Protein AF-A0A4Y2F439-F1 (afdb_monomer_lite)

pLDDT: mean 80.32, std 16.63, range [34.62, 94.44]

Secondary structure (DSSP, 8-state):
---S-----GGGEEEEEEEETTEEEEEEEEGGG-S--EEEEEESS--SSHHHHHHHHHHH---TTPEEEESSHHHHHHHTTBPPSS-S---SSB---TT-TTTTTT---PPB-----TTSTTB-S--SS-GGGEEP-HHHHHHHHHHHHHHHHHHHS-TTS---------PPP-

Structure (mmCIF, N/CA/C/O backbone):
data_AF-A0A4Y2F439-F1
#
_entry.id   AF-A0A4Y2F439-F1
#
loop_
_atom_site.group_PDB
_atom_site.id
_atom_site.type_symbol
_atom_site.label_atom_id
_atom_site.label_alt_id
_atom_site.label_comp_id
_atom_site.label_asym_id
_atom_site.label_entity_id
_atom_site.label_seq_id
_atom_site.pdbx_PDB_ins_code
_atom_site.Cartn_x
_atom_site.Cartn_y
_atom_site.Cartn_z
_atom_site.occupancy
_atom_site.B_iso_or_equiv
_atom_site.auth_seq_id
_atom_site.auth_comp_id
_atom_site.auth_asym_id
_atom_site.auth_atom_id
_atom_site.pdbx_PDB_model_num
ATOM 1 N N . MET A 1 1 ? -13.249 -7.683 21.329 1.00 37.41 1 MET A N 1
ATOM 2 C CA . MET A 1 1 ? -13.865 -6.729 22.277 1.00 37.41 1 MET A CA 1
ATOM 3 C C . MET A 1 1 ? -15.316 -6.546 21.863 1.00 37.41 1 MET A C 1
ATOM 5 O O . MET A 1 1 ? -15.555 -5.888 20.862 1.00 37.41 1 MET A O 1
ATOM 9 N N . ASN A 1 2 ? -16.257 -7.166 22.580 1.00 35.97 2 ASN A N 1
ATOM 10 C CA . ASN A 1 2 ? -17.696 -6.987 22.358 1.00 35.97 2 ASN A CA 1
ATOM 11 C C . ASN A 1 2 ? -18.163 -5.894 23.321 1.00 35.97 2 ASN A C 1
ATOM 13 O O . ASN A 1 2 ? -18.468 -6.179 24.473 1.00 35.97 2 ASN A O 1
ATOM 17 N N . CYS A 1 3 ? -18.079 -4.634 22.891 1.00 47.31 3 CYS A N 1
ATOM 18 C CA . CYS A 1 3 ? -18.552 -3.494 23.689 1.00 47.31 3 CYS A CA 1
ATOM 19 C C . CYS A 1 3 ? -19.963 -3.037 23.279 1.00 47.31 3 CYS A C 1
ATOM 21 O O . CYS A 1 3 ? -20.566 -2.214 23.959 1.00 47.31 3 CYS A O 1
ATOM 23 N N . PHE A 1 4 ? -20.498 -3.583 22.190 1.00 47.50 4 PHE A N 1
ATOM 24 C CA . PHE A 1 4 ? -21.862 -3.362 21.735 1.00 47.50 4 PHE A CA 1
ATOM 25 C C . PHE A 1 4 ? -22.395 -4.728 21.314 1.00 47.50 4 PHE A C 1
ATOM 27 O O . PHE A 1 4 ? -21.735 -5.405 20.528 1.00 47.50 4 PHE A O 1
ATOM 34 N N . ASP A 1 5 ? -23.521 -5.159 21.878 1.00 42.22 5 ASP A N 1
ATOM 35 C CA . ASP A 1 5 ? -24.212 -6.411 21.541 1.00 42.22 5 ASP A CA 1
ATOM 36 C C . ASP A 1 5 ? -24.794 -6.347 20.117 1.00 42.22 5 ASP A C 1
ATOM 38 O O . ASP A 1 5 ? -26.004 -6.332 19.908 1.00 42.22 5 ASP A O 1
ATOM 42 N N . ILE A 1 6 ? -23.919 -6.232 19.121 1.00 52.34 6 ILE A N 1
ATOM 43 C CA . ILE A 1 6 ? -24.259 -6.193 17.706 1.00 52.34 6 ILE A CA 1
ATOM 44 C C . ILE A 1 6 ? -23.431 -7.286 1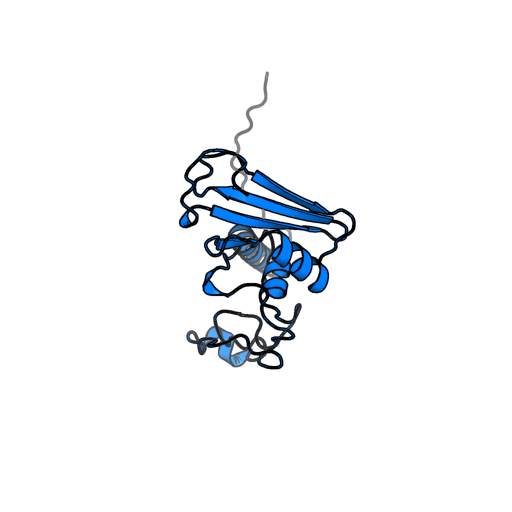7.034 1.00 52.34 6 ILE A C 1
ATOM 46 O O . ILE A 1 6 ? -22.199 -7.229 17.027 1.00 52.34 6 ILE A O 1
ATOM 50 N N . GLU A 1 7 ? -24.108 -8.292 16.480 1.00 46.88 7 GLU A N 1
ATOM 51 C CA . GLU A 1 7 ? -23.497 -9.211 15.520 1.00 46.88 7 GLU A CA 1
ATOM 52 C C . GLU A 1 7 ? -23.065 -8.391 14.302 1.00 46.88 7 GLU A C 1
ATOM 54 O O . GLU A 1 7 ? -23.876 -8.006 13.460 1.00 46.88 7 GLU A O 1
ATOM 59 N N . HIS A 1 8 ? -21.779 -8.061 14.237 1.00 56.25 8 HIS A N 1
ATOM 60 C CA . HIS A 1 8 ? -21.191 -7.452 13.058 1.00 56.25 8 HIS A CA 1
ATOM 61 C C . HIS A 1 8 ? -20.584 -8.541 12.185 1.00 56.25 8 HIS A C 1
ATOM 63 O O . HIS A 1 8 ? -19.663 -9.243 12.606 1.00 56.25 8 HIS A O 1
ATOM 69 N N . ASP A 1 9 ? -21.081 -8.645 10.953 1.00 58.62 9 ASP A N 1
ATOM 70 C CA . ASP A 1 9 ? -20.389 -9.371 9.899 1.00 58.62 9 ASP A CA 1
ATOM 71 C C . ASP A 1 9 ? -19.034 -8.692 9.663 1.00 58.62 9 ASP A C 1
ATOM 73 O O . ASP A 1 9 ? -18.937 -7.555 9.192 1.00 58.62 9 ASP A O 1
ATOM 77 N N . GLN A 1 10 ? -17.966 -9.383 10.053 1.00 56.94 10 GLN A N 1
ATOM 78 C CA . GLN A 1 10 ? -16.611 -8.850 9.993 1.00 56.94 10 GLN A CA 1
ATOM 79 C C . GLN A 1 10 ? -16.121 -8.656 8.549 1.00 56.94 10 GLN A C 1
ATOM 81 O O . GLN A 1 10 ? -15.152 -7.930 8.336 1.00 56.94 10 GLN A O 1
ATOM 86 N N . THR A 1 11 ? -16.803 -9.240 7.554 1.00 64.56 11 THR A N 1
ATOM 87 C CA . THR A 1 11 ? -16.500 -9.019 6.131 1.00 64.56 11 THR A CA 1
ATOM 88 C C . THR A 1 11 ? -16.913 -7.625 5.642 1.00 64.56 11 THR A C 1
ATOM 90 O O . THR A 1 11 ? -16.408 -7.145 4.623 1.00 64.56 11 THR A O 1
ATOM 93 N N . GLU A 1 12 ? -17.767 -6.921 6.395 1.00 71.31 12 GLU A N 1
ATOM 94 C CA . GLU A 1 12 ? -18.237 -5.578 6.050 1.00 71.31 12 GLU A CA 1
ATOM 95 C C . GLU A 1 12 ? -17.420 -4.438 6.678 1.00 71.31 12 GLU A C 1
ATOM 97 O O . GLU A 1 12 ? -17.744 -3.261 6.490 1.00 71.31 12 GLU A O 1
ATOM 102 N N . LEU A 1 13 ? -16.345 -4.761 7.399 1.00 79.81 13 LEU A N 1
ATOM 103 C CA . LEU A 1 13 ? -15.533 -3.795 8.132 1.00 79.81 13 LEU A CA 1
ATOM 104 C C . LEU A 1 13 ? -14.208 -3.490 7.429 1.00 79.81 13 LEU A C 1
ATOM 106 O O . LEU A 1 13 ? -13.506 -4.370 6.921 1.00 79.81 13 LEU A O 1
ATOM 110 N N . ARG A 1 14 ? -13.834 -2.209 7.451 1.00 86.31 14 ARG A N 1
ATOM 111 C CA . ARG A 1 14 ? -12.541 -1.716 6.977 1.00 86.31 14 ARG A CA 1
ATOM 112 C C . ARG A 1 14 ? -11.798 -1.040 8.108 1.00 86.31 14 ARG A C 1
ATOM 114 O O . ARG A 1 14 ? -12.304 -0.098 8.713 1.00 86.31 14 ARG A O 1
ATOM 121 N N . LEU A 1 15 ? -10.573 -1.483 8.352 1.00 87.69 15 LEU A N 1
ATOM 122 C CA . LEU A 1 15 ? -9.647 -0.756 9.203 1.00 87.69 15 LEU A CA 1
ATOM 123 C C . LEU A 1 15 ? -9.023 0.368 8.380 1.00 87.69 15 LEU A C 1
ATOM 125 O O . LEU A 1 15 ? -8.354 0.106 7.384 1.00 87.69 15 LEU A O 1
ATOM 129 N N . PHE A 1 16 ? -9.259 1.605 8.792 1.00 88.56 16 PHE A N 1
ATOM 130 C CA . PHE A 1 16 ? -8.678 2.795 8.196 1.00 88.56 16 PHE A CA 1
ATOM 131 C C . PHE A 1 16 ? -7.594 3.358 9.108 1.00 88.56 16 PHE A C 1
ATOM 133 O O . PHE A 1 16 ? -7.844 3.624 10.286 1.00 88.56 16 PHE A O 1
ATOM 140 N N . ILE A 1 17 ? -6.395 3.538 8.557 1.00 88.00 17 ILE A N 1
ATOM 141 C CA . ILE A 1 17 ? -5.271 4.151 9.265 1.00 88.00 17 ILE A CA 1
ATOM 142 C C . ILE A 1 17 ? -4.943 5.479 8.592 1.00 88.00 17 ILE A C 1
ATOM 144 O O . ILE A 1 17 ? -4.543 5.510 7.426 1.00 88.00 17 ILE A O 1
ATOM 148 N N . ASP A 1 18 ? -5.108 6.550 9.362 1.00 88.44 18 ASP A N 1
ATOM 149 C CA . ASP A 1 18 ? -4.633 7.892 9.036 1.00 88.44 18 ASP A CA 1
ATOM 150 C C . ASP A 1 18 ? -3.336 8.138 9.803 1.00 88.44 18 ASP A C 1
ATOM 152 O O . ASP A 1 18 ? -3.209 7.813 10.991 1.00 88.44 18 ASP A O 1
ATOM 156 N N . SER A 1 19 ? -2.356 8.698 9.114 1.00 86.12 19 SER A N 1
ATOM 157 C CA . SER A 1 19 ? -1.051 8.967 9.676 1.00 86.12 19 SER A CA 1
ATOM 158 C C . SER A 1 19 ? -0.596 10.377 9.355 1.00 86.12 19 SER A C 1
ATOM 160 O O . SER A 1 19 ? -0.953 11.003 8.362 1.00 86.12 19 SER A O 1
ATOM 162 N N . SER A 1 20 ? 0.194 10.897 10.275 1.00 84.69 20 SER A N 1
ATOM 163 C CA . SER A 1 20 ? 0.855 12.177 10.145 1.00 84.69 20 SER A CA 1
ATOM 164 C C . SER A 1 20 ? 2.239 12.065 10.767 1.00 84.69 20 SER A C 1
ATOM 166 O O . SER A 1 20 ? 2.550 11.130 11.512 1.00 84.69 20 SER A O 1
ATOM 168 N N . LYS A 1 21 ? 3.064 13.090 10.557 1.00 82.38 21 LYS A N 1
ATOM 169 C CA . LYS A 1 21 ? 4.412 13.163 11.139 1.00 82.38 21 LYS A CA 1
ATOM 170 C C . LYS A 1 21 ? 4.450 12.990 12.662 1.00 82.38 21 LYS A C 1
ATOM 172 O O . LYS A 1 21 ? 5.485 12.593 13.182 1.00 82.38 21 LYS A O 1
ATOM 177 N N . THR A 1 22 ? 3.371 13.329 13.363 1.00 85.00 22 THR A N 1
ATOM 178 C CA . THR A 1 22 ? 3.326 13.371 14.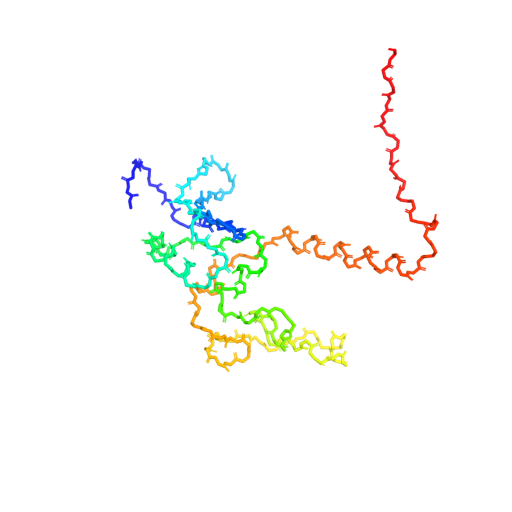833 1.00 85.00 22 THR A CA 1
ATOM 179 C C . THR A 1 22 ? 2.168 12.583 15.428 1.00 85.00 22 THR A C 1
ATOM 181 O O . THR A 1 22 ? 1.973 12.630 16.636 1.00 85.00 22 THR A O 1
ATOM 184 N N . SER A 1 23 ? 1.340 11.928 14.618 1.00 87.94 23 SER A N 1
ATOM 185 C CA . SER A 1 23 ? 0.232 11.143 15.154 1.00 87.94 23 SER A CA 1
ATOM 186 C C . SER A 1 23 ? -0.197 10.027 14.221 1.00 87.94 23 SER A C 1
ATOM 188 O O . SER A 1 23 ? -0.112 10.164 12.998 1.00 87.94 23 SER A O 1
ATOM 190 N N . LEU A 1 24 ? -0.717 8.957 14.817 1.00 88.69 24 LEU A N 1
ATOM 191 C CA . LEU A 1 24 ? -1.403 7.878 14.124 1.00 88.69 24 LEU A CA 1
ATOM 192 C C . LEU A 1 24 ? -2.829 7.746 14.654 1.00 88.69 24 LEU A C 1
ATOM 194 O O . LEU A 1 24 ? -3.059 7.786 15.866 1.00 88.69 24 LEU A O 1
ATOM 198 N N . LYS A 1 25 ? -3.781 7.551 13.747 1.00 89.50 25 LYS A N 1
ATOM 199 C CA . LYS A 1 25 ? -5.186 7.286 14.049 1.00 89.50 25 LYS A CA 1
ATOM 200 C C . LYS A 1 25 ? -5.607 5.994 13.374 1.00 89.50 25 LYS A C 1
ATOM 202 O O . LYS A 1 25 ? -5.298 5.765 12.210 1.00 89.50 25 LYS A O 1
ATOM 207 N N . ALA A 1 26 ? -6.352 5.181 14.105 1.00 88.94 26 ALA A N 1
ATOM 208 C CA . ALA A 1 26 ? -6.987 3.981 13.594 1.00 88.94 26 ALA A CA 1
ATOM 209 C C . ALA A 1 26 ? -8.494 4.089 13.826 1.00 88.94 26 ALA A C 1
ATOM 211 O O . ALA A 1 26 ? -8.950 4.334 14.947 1.00 88.94 26 ALA A O 1
ATOM 212 N N . VAL A 1 27 ? -9.267 3.912 12.762 1.00 89.31 27 VAL A N 1
ATOM 213 C CA . VAL A 1 27 ? -10.727 4.000 12.771 1.00 89.31 27 VAL A CA 1
ATOM 214 C C . VAL A 1 27 ? -11.286 2.800 12.021 1.00 89.31 27 VAL A C 1
ATOM 216 O O . VAL A 1 27 ? -10.797 2.455 10.950 1.00 89.31 27 VAL A O 1
ATOM 219 N N . MET A 1 28 ? -12.314 2.162 12.567 1.00 87.81 28 MET A N 1
ATOM 220 C CA . MET A 1 28 ? -13.078 1.140 11.863 1.00 87.81 28 MET A CA 1
ATOM 221 C C . MET A 1 28 ? -14.239 1.786 11.116 1.00 87.81 28 MET A C 1
ATOM 223 O O . MET A 1 28 ? -14.998 2.574 11.685 1.00 87.81 28 MET A O 1
ATOM 227 N N . LEU A 1 29 ? -14.372 1.448 9.839 1.00 87.12 29 LEU A N 1
ATOM 228 C CA . LEU A 1 29 ? -15.404 1.955 8.947 1.00 87.12 29 LEU A CA 1
ATOM 229 C C . LEU 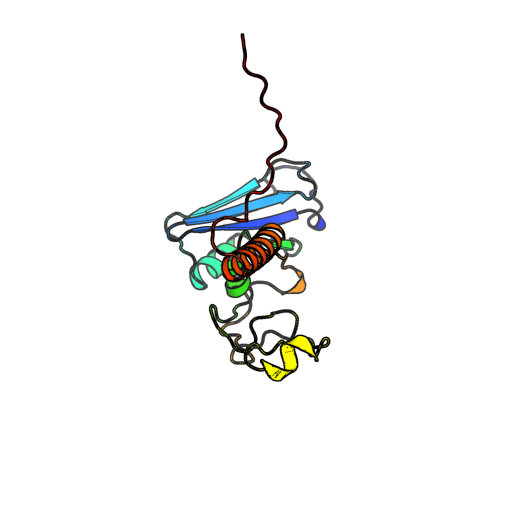A 1 29 ? -16.271 0.798 8.457 1.00 87.12 29 LEU A C 1
ATOM 231 O O . LEU A 1 29 ? -15.749 -0.240 8.054 1.00 87.12 29 LEU A O 1
ATOM 235 N N . HIS A 1 30 ? -17.585 1.004 8.438 1.00 85.81 30 HIS A N 1
ATOM 236 C CA . HIS A 1 30 ? -18.518 0.078 7.806 1.00 85.81 30 HIS A CA 1
ATOM 237 C C . HIS A 1 30 ? -18.621 0.345 6.305 1.00 85.81 30 HIS A C 1
ATOM 239 O O . HIS A 1 30 ? -18.703 1.496 5.856 1.00 85.81 30 HIS A O 1
ATOM 245 N N . ASN A 1 31 ? -18.663 -0.730 5.522 1.00 80.81 31 ASN A N 1
ATOM 246 C CA . ASN A 1 31 ? -18.977 -0.664 4.103 1.00 80.81 31 ASN A CA 1
ATOM 247 C C . ASN A 1 31 ? -20.328 0.036 3.890 1.00 80.81 31 ASN A C 1
ATOM 249 O O . ASN A 1 31 ? -21.290 -0.182 4.619 1.00 80.81 31 ASN A O 1
ATOM 253 N N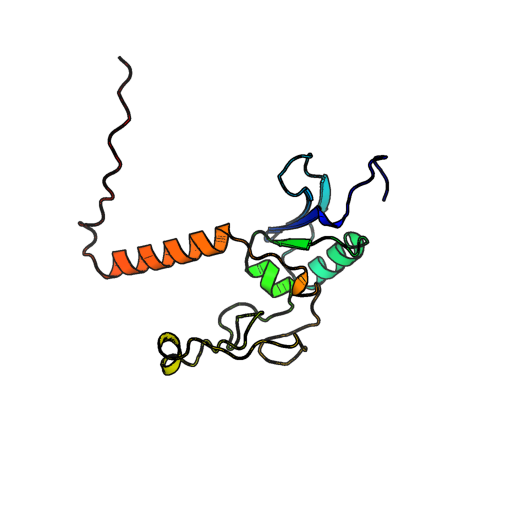 . GLY A 1 32 ? -20.393 0.930 2.902 1.00 80.81 32 GLY A N 1
ATOM 254 C CA . GLY A 1 32 ? -21.607 1.701 2.618 1.00 80.81 32 GLY A CA 1
ATOM 255 C C . GLY A 1 32 ? -21.904 2.830 3.609 1.00 80.81 32 GLY A C 1
ATOM 256 O O . GLY A 1 32 ? -22.894 3.528 3.415 1.00 80.81 32 GLY A O 1
ATOM 257 N N . ASN A 1 33 ? -21.050 3.048 4.622 1.00 81.56 33 ASN A N 1
ATOM 258 C CA . ASN A 1 33 ? -21.220 4.103 5.629 1.00 81.56 33 ASN A CA 1
ATOM 259 C C . ASN A 1 33 ? -22.610 4.063 6.303 1.00 81.56 33 ASN A C 1
ATOM 261 O O . ASN A 1 33 ? -23.182 5.098 6.639 1.00 81.56 33 ASN A O 1
ATOM 265 N N . SER A 1 34 ? -23.172 2.857 6.439 1.00 80.25 34 SER A N 1
ATOM 266 C CA . SER A 1 34 ? -24.490 2.600 7.031 1.00 80.25 34 SER A CA 1
ATOM 267 C C . SER A 1 34 ? -24.497 2.806 8.545 1.00 80.25 34 SER A C 1
ATOM 269 O O . SER A 1 34 ? -25.517 3.186 9.116 1.00 80.25 34 SER A O 1
ATOM 271 N N . PHE A 1 35 ? -23.347 2.595 9.183 1.00 84.31 35 PHE A N 1
ATOM 272 C CA . PHE A 1 35 ? -23.135 2.769 10.613 1.00 84.31 35 PHE A CA 1
ATOM 273 C C . PHE A 1 35 ? -22.067 3.826 10.888 1.00 84.31 35 PHE A C 1
ATOM 275 O O . PHE A 1 35 ? -21.248 4.159 10.027 1.00 84.31 35 PHE A O 1
ATOM 282 N N . ALA A 1 36 ? -22.068 4.335 12.121 1.00 85.94 36 ALA A N 1
ATOM 283 C CA . ALA A 1 36 ? -21.058 5.272 12.585 1.00 85.94 36 ALA A CA 1
ATOM 284 C C . ALA A 1 36 ? -19.655 4.644 12.560 1.00 85.94 36 ALA A C 1
ATOM 286 O O . ALA A 1 36 ? -19.472 3.459 12.836 1.00 85.94 36 ALA A O 1
ATOM 287 N N . SER A 1 37 ? -18.650 5.467 12.269 1.00 88.69 37 SER A N 1
ATOM 288 C CA . SER A 1 37 ? -17.246 5.075 12.369 1.00 88.69 37 SER A CA 1
ATOM 289 C C . SER A 1 37 ? -16.855 4.812 13.824 1.00 88.69 37 SER A C 1
ATOM 291 O O . SER A 1 37 ? -17.137 5.644 14.691 1.00 88.69 37 SER A O 1
ATOM 293 N N . LEU A 1 38 ? -16.143 3.716 14.083 1.00 87.75 38 LEU A N 1
ATOM 294 C CA . LEU A 1 38 ? -15.667 3.367 15.419 1.00 87.75 38 LEU A CA 1
ATOM 295 C C . LEU A 1 38 ? -14.199 3.788 15.587 1.00 87.75 38 LEU A C 1
ATOM 297 O O . LEU A 1 38 ? -13.329 3.202 14.940 1.00 87.75 38 LEU A O 1
ATOM 301 N N . PRO A 1 39 ? -13.869 4.772 16.441 1.00 88.75 39 PRO A N 1
ATOM 302 C CA . PRO A 1 39 ? -12.476 5.083 16.736 1.00 88.75 39 PRO A CA 1
ATOM 303 C C . PRO A 1 39 ? -11.840 3.914 17.497 1.00 88.75 39 PRO A C 1
ATOM 305 O O . PRO A 1 39 ? -12.294 3.549 18.579 1.00 88.75 39 PRO A O 1
ATOM 308 N N . LEU A 1 40 ? -10.784 3.327 16.932 1.00 87.00 40 LEU A N 1
ATOM 309 C CA . LEU A 1 40 ? -10.060 2.207 17.542 1.00 87.00 40 LEU A CA 1
ATOM 310 C C . LEU A 1 40 ? -8.854 2.686 18.346 1.00 87.00 40 LEU A C 1
ATOM 312 O O . LEU A 1 40 ? -8.487 2.079 19.349 1.00 87.00 40 LEU A O 1
ATOM 316 N N . GLY A 1 41 ? -8.237 3.787 17.925 1.00 85.19 41 GLY A N 1
ATOM 317 C CA . GLY A 1 41 ? -7.118 4.355 18.655 1.00 85.19 41 GLY A CA 1
ATOM 318 C C . GLY A 1 41 ? -6.591 5.642 18.050 1.00 85.19 41 GLY A C 1
ATOM 319 O O . GLY A 1 41 ? -6.729 5.911 16.857 1.00 85.19 41 GLY A O 1
ATOM 320 N N . HIS A 1 42 ? -5.951 6.430 18.903 1.00 87.88 42 HIS A N 1
ATOM 321 C CA . HIS A 1 42 ? -5.209 7.620 18.526 1.00 87.88 42 HIS A CA 1
ATOM 322 C C . HIS A 1 42 ? -3.939 7.687 19.371 1.00 87.88 42 HIS A C 1
ATOM 324 O O . HIS A 1 42 ? -3.995 7.547 20.593 1.00 87.88 42 HIS A O 1
ATOM 330 N N . SER A 1 43 ? -2.800 7.902 18.722 1.00 86.62 43 SER A N 1
ATOM 331 C CA . SER A 1 43 ? -1.513 8.104 19.380 1.00 86.62 43 SER A CA 1
ATOM 332 C C . SER A 1 43 ? -0.868 9.374 18.850 1.00 86.62 43 SER A C 1
ATOM 334 O O . SER A 1 43 ? -0.702 9.520 17.644 1.00 86.62 43 SER A O 1
ATOM 336 N N . VAL A 1 44 ? -0.468 10.266 19.756 1.00 86.12 44 VAL A N 1
ATOM 337 C CA . VAL A 1 44 ? 0.288 11.501 19.454 1.00 86.12 44 VAL A CA 1
ATOM 338 C C . VAL A 1 44 ? 1.800 11.336 19.637 1.00 86.12 44 VAL A C 1
ATOM 340 O O . VAL A 1 44 ? 2.564 12.270 19.428 1.00 86.12 44 VAL A O 1
ATOM 343 N N . HIS A 1 45 ? 2.233 10.154 20.076 1.00 80.75 45 HIS A N 1
ATOM 344 C CA . HIS A 1 45 ? 3.646 9.820 20.276 1.00 80.75 45 HIS A CA 1
ATOM 345 C C . HIS A 1 45 ? 4.144 8.809 19.239 1.00 80.75 45 HIS A C 1
ATOM 347 O O . HIS A 1 45 ? 5.293 8.387 19.301 1.00 80.75 45 HIS A O 1
ATOM 353 N N . SER A 1 46 ? 3.276 8.410 18.308 1.00 79.38 46 SER A N 1
A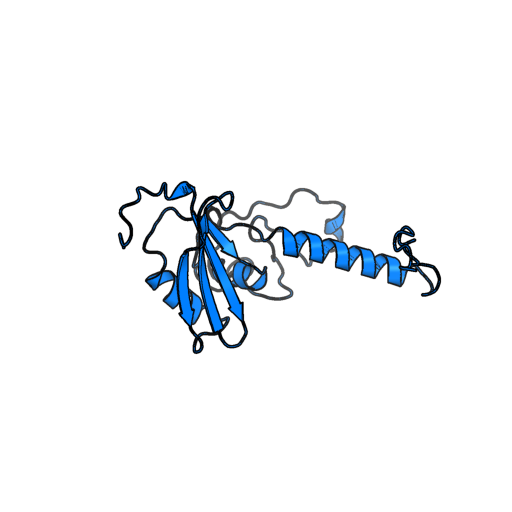TOM 354 C CA . SER A 1 46 ? 3.587 7.479 17.229 1.00 79.38 46 SER A CA 1
ATOM 355 C C . SER A 1 46 ? 3.640 8.235 15.914 1.00 79.38 46 SER A C 1
ATOM 357 O O . SER A 1 46 ? 2.793 9.089 15.647 1.00 79.38 46 SER A O 1
ATOM 359 N N . ALA A 1 47 ? 4.638 7.915 15.102 1.00 79.94 47 ALA A N 1
ATOM 360 C CA . ALA A 1 47 ? 4.859 8.547 13.813 1.00 79.94 47 ALA A CA 1
ATOM 361 C C . ALA A 1 47 ? 4.670 7.544 12.670 1.00 79.94 47 ALA A C 1
ATOM 363 O O . ALA A 1 47 ? 4.527 6.339 12.874 1.00 79.94 47 ALA A O 1
ATOM 364 N N . GLU A 1 48 ? 4.720 8.053 11.442 1.00 84.31 48 GLU A N 1
ATOM 365 C CA . GLU A 1 48 ? 4.802 7.261 10.212 1.00 84.31 48 GLU A CA 1
ATOM 366 C C . GLU A 1 48 ? 6.122 6.469 10.131 1.00 84.31 48 GLU A C 1
ATOM 368 O O . GLU A 1 48 ? 7.020 6.788 9.346 1.00 84.31 48 GLU A O 1
ATOM 373 N N . ASN A 1 49 ? 6.257 5.413 10.933 1.00 87.81 49 ASN A N 1
ATOM 374 C CA . ASN A 1 49 ? 7.336 4.437 10.834 1.00 87.81 49 ASN A CA 1
ATOM 375 C C . ASN A 1 49 ? 6.812 2.997 10.968 1.00 87.81 49 ASN A C 1
ATOM 377 O O . ASN A 1 49 ? 5.720 2.746 11.473 1.00 87.81 49 ASN A O 1
ATOM 381 N N . TYR A 1 50 ? 7.604 2.047 10.473 1.00 89.62 50 TYR A N 1
ATOM 382 C CA . TYR A 1 50 ? 7.233 0.632 10.424 1.00 89.62 50 TYR A CA 1
ATOM 383 C C . TYR A 1 50 ? 7.003 0.026 11.820 1.00 89.62 50 TYR A C 1
ATOM 385 O O . TYR A 1 50 ? 6.060 -0.737 12.003 1.00 89.62 50 TYR A O 1
ATOM 393 N N . ASN A 1 51 ? 7.828 0.383 12.810 1.00 90.19 51 ASN A N 1
ATOM 394 C CA . ASN A 1 51 ? 7.763 -0.203 14.154 1.00 90.19 51 ASN A CA 1
ATOM 395 C C . ASN A 1 51 ? 6.501 0.237 14.905 1.00 90.19 51 ASN A C 1
ATOM 397 O O . ASN A 1 51 ? 5.807 -0.592 15.491 1.00 90.19 51 ASN A O 1
ATOM 401 N N . ASP A 1 52 ? 6.175 1.527 14.841 1.00 89.12 52 ASP A N 1
ATOM 402 C CA . ASP A 1 52 ? 4.966 2.085 15.446 1.00 89.12 52 ASP A CA 1
ATOM 403 C C . ASP A 1 52 ? 3.710 1.493 14.806 1.00 89.12 52 ASP A C 1
ATOM 405 O O . ASP A 1 52 ? 2.755 1.157 15.508 1.00 89.12 52 ASP A O 1
ATOM 409 N N . LEU A 1 53 ? 3.727 1.312 13.480 1.00 88.56 53 LEU A N 1
ATOM 410 C CA . LEU A 1 53 ? 2.639 0.648 12.769 1.00 88.56 53 LEU A CA 1
ATOM 411 C C . LEU A 1 53 ? 2.490 -0.810 13.185 1.00 88.56 53 LEU A C 1
ATOM 413 O O . LEU A 1 53 ? 1.370 -1.228 13.457 1.00 88.56 53 LEU A O 1
ATOM 417 N N . SER A 1 54 ? 3.591 -1.560 13.288 1.00 89.38 54 SER A N 1
ATOM 418 C CA . SER A 1 54 ? 3.570 -2.946 13.773 1.00 89.38 54 SER A CA 1
ATOM 419 C C . SER A 1 54 ? 2.931 -3.026 15.154 1.00 89.38 54 SER A C 1
ATOM 421 O O . SER A 1 54 ? 1.980 -3.775 15.353 1.00 89.38 54 SER A O 1
ATOM 423 N N . MET A 1 55 ? 3.374 -2.179 16.086 1.00 87.06 55 MET A N 1
ATOM 424 C CA . MET A 1 55 ? 2.855 -2.162 17.453 1.00 87.06 55 MET A CA 1
ATOM 425 C C . MET A 1 55 ? 1.357 -1.826 17.505 1.00 87.06 55 MET A C 1
ATOM 427 O O . MET A 1 55 ? 0.618 -2.383 18.319 1.00 87.06 55 MET A O 1
ATOM 431 N N . ILE A 1 56 ? 0.891 -0.888 16.678 1.00 84.56 56 ILE A N 1
ATOM 432 C CA . ILE A 1 56 ? -0.525 -0.505 16.656 1.00 84.56 56 ILE A CA 1
ATOM 433 C C . ILE A 1 56 ? -1.364 -1.598 16.000 1.00 84.56 56 ILE A C 1
ATOM 435 O O . ILE A 1 56 ? -2.426 -1.934 16.518 1.00 84.56 56 ILE A O 1
ATOM 439 N N . LEU A 1 57 ? -0.877 -2.210 14.924 1.00 85.00 57 LEU A N 1
ATOM 440 C CA . LEU A 1 57 ? -1.550 -3.335 14.288 1.00 85.00 57 LEU A CA 1
ATOM 441 C C . LEU A 1 57 ? -1.627 -4.551 15.202 1.00 85.00 57 LEU A C 1
ATOM 443 O O . LEU A 1 57 ? -2.685 -5.153 15.281 1.00 85.00 57 LEU A O 1
ATOM 447 N N . GLU A 1 58 ? -0.585 -4.877 15.959 1.00 84.81 58 GLU A N 1
ATOM 448 C CA . GLU A 1 58 ? -0.639 -5.959 16.952 1.00 84.81 58 GLU A CA 1
ATOM 449 C C . GLU A 1 58 ? -1.735 -5.730 18.004 1.00 84.81 58 GLU A C 1
ATOM 451 O O . GLU A 1 58 ? -2.406 -6.671 18.425 1.00 84.81 58 GLU A O 1
ATOM 456 N N . LYS A 1 59 ? -1.960 -4.472 18.403 1.00 80.38 59 LYS A N 1
ATOM 457 C CA . LYS A 1 59 ? -2.987 -4.107 19.392 1.00 80.38 59 LYS A CA 1
ATOM 458 C C . LYS A 1 59 ? -4.398 -4.043 18.813 1.00 80.38 59 LYS A C 1
ATOM 460 O O . LYS A 1 59 ? -5.357 -4.301 19.534 1.00 80.38 59 LYS A O 1
ATOM 465 N N . VAL A 1 60 ? -4.531 -3.648 17.548 1.00 76.19 60 VAL A N 1
ATOM 466 C CA . VAL A 1 60 ? -5.825 -3.406 16.893 1.00 76.19 60 VAL A CA 1
ATOM 467 C C . VAL A 1 60 ? -6.324 -4.642 16.141 1.00 76.19 60 VAL A C 1
ATOM 469 O O . VAL A 1 60 ? -7.523 -4.909 16.114 1.00 76.19 60 VAL A O 1
ATOM 472 N N . ASN A 1 61 ? -5.424 -5.417 15.538 1.00 64.69 61 ASN A N 1
ATOM 473 C CA . ASN A 1 61 ? -5.740 -6.462 14.566 1.00 64.69 61 ASN A CA 1
ATOM 474 C C . ASN A 1 61 ? -6.096 -7.815 15.209 1.00 64.69 61 ASN A C 1
ATOM 476 O O . ASN A 1 61 ? -5.776 -8.874 14.679 1.00 64.69 61 ASN A O 1
ATOM 480 N N . SER A 1 62 ? -6.818 -7.797 16.332 1.00 52.50 62 SER A N 1
ATOM 481 C CA . SER A 1 62 ? -7.387 -9.004 16.953 1.00 52.50 62 SER A CA 1
ATOM 482 C C . SER A 1 62 ? -8.548 -9.620 16.149 1.00 52.50 62 SER A C 1
ATOM 484 O O . SER A 1 62 ? -9.220 -10.519 16.649 1.00 52.50 62 SER A O 1
ATOM 486 N N . GLN A 1 63 ? -8.845 -9.109 14.948 1.00 54.66 63 GLN A N 1
ATOM 487 C CA . GLN A 1 63 ? -9.962 -9.539 14.108 1.00 54.66 63 GLN A CA 1
ATOM 488 C C . GLN A 1 63 ? -9.445 -9.926 12.723 1.00 54.66 63 GLN A C 1
ATOM 490 O O . GLN A 1 63 ? -9.122 -9.080 11.896 1.00 54.66 63 GLN A O 1
ATOM 495 N N . GLU A 1 64 ? -9.365 -11.231 12.471 1.00 58.72 64 GLU A N 1
ATOM 496 C CA . GLU A 1 64 ? -8.726 -11.819 11.287 1.00 58.72 64 GLU A CA 1
ATOM 497 C C . GLU A 1 64 ? -9.417 -11.476 9.950 1.00 58.72 64 GLU A C 1
ATOM 499 O O . GLU A 1 64 ? -8.870 -11.777 8.886 1.00 58.72 64 GLU A O 1
ATOM 504 N N . HIS A 1 65 ? -10.571 -10.805 9.964 1.00 58.06 65 HIS A N 1
ATOM 505 C CA . HIS A 1 65 ? -11.467 -10.699 8.808 1.00 58.06 65 HIS A CA 1
ATOM 506 C C . HIS A 1 65 ? -11.617 -9.292 8.199 1.00 58.06 65 HIS A C 1
ATOM 508 O O . HIS A 1 65 ? -12.278 -9.156 7.173 1.00 58.06 65 HIS A O 1
ATOM 514 N N . CYS A 1 66 ? -10.966 -8.260 8.745 1.00 69.50 66 CYS A N 1
ATOM 515 C CA . CYS A 1 66 ? -11.105 -6.896 8.220 1.00 69.50 66 CYS A CA 1
ATOM 516 C C . CYS A 1 66 ? -10.159 -6.615 7.038 1.00 69.50 66 CYS A C 1
ATOM 518 O O . CYS A 1 66 ? -8.962 -6.920 7.085 1.00 69.50 66 CYS A O 1
ATOM 520 N N . CYS A 1 67 ? -10.677 -5.957 5.996 1.00 74.75 67 CYS A N 1
ATOM 521 C CA . CYS A 1 67 ? -9.836 -5.353 4.959 1.00 74.75 67 CYS A CA 1
ATOM 522 C C . CYS A 1 67 ? -9.175 -4.078 5.502 1.00 74.75 67 CYS A C 1
ATOM 524 O O . CYS A 1 67 ? -9.766 -3.351 6.302 1.00 74.75 67 CYS A O 1
ATOM 526 N N . MET A 1 68 ? -7.967 -3.766 5.042 1.00 80.62 68 MET A N 1
ATOM 527 C CA . MET A 1 68 ? -7.241 -2.563 5.425 1.00 80.62 68 MET A CA 1
ATOM 528 C C . MET A 1 68 ? -7.294 -1.513 4.321 1.00 80.62 68 MET A C 1
ATOM 530 O O . MET A 1 68 ? -6.821 -1.729 3.207 1.00 80.62 68 MET A O 1
ATOM 534 N N . GLY A 1 69 ? -7.864 -0.360 4.653 1.00 78.69 69 GLY A N 1
ATOM 535 C CA . GLY A 1 69 ? -7.776 0.854 3.859 1.00 78.69 69 GLY A CA 1
ATOM 536 C C . GLY A 1 69 ? -6.713 1.791 4.422 1.00 78.69 69 GLY A C 1
ATOM 537 O O . GLY A 1 69 ? -6.551 1.925 5.635 1.00 78.69 69 GLY A O 1
ATOM 538 N N . CYS A 1 70 ? -6.013 2.479 3.530 1.00 81.94 70 CYS A N 1
ATOM 539 C CA . CYS A 1 70 ? -5.120 3.573 3.892 1.00 81.94 70 CYS A CA 1
ATOM 540 C C . CYS A 1 70 ? -5.562 4.834 3.176 1.00 81.94 70 CYS A C 1
ATOM 542 O O . CYS A 1 70 ? -6.127 4.758 2.083 1.00 81.94 70 CYS A O 1
ATOM 544 N N . GLU A 1 71 ? -5.289 5.984 3.782 1.00 77.62 71 GLU A N 1
ATOM 545 C CA . GLU A 1 71 ? -5.489 7.251 3.092 1.00 77.62 71 GLU A CA 1
ATOM 546 C C . GLU A 1 71 ? -4.487 7.386 1.950 1.00 77.62 71 GLU A C 1
ATOM 548 O O . GLU A 1 71 ? -4.874 7.595 0.805 1.00 77.62 71 GLU A O 1
ATOM 553 N N . ASP A 1 72 ? -3.206 7.162 2.231 1.00 84.25 72 ASP A N 1
ATOM 554 C CA . ASP A 1 72 ? -2.128 7.436 1.298 1.00 84.25 72 ASP A CA 1
ATOM 555 C C . ASP A 1 72 ? -1.411 6.168 0.785 1.00 84.25 72 ASP A C 1
ATOM 557 O O . ASP A 1 72 ? -1.476 5.062 1.328 1.00 84.25 72 ASP A O 1
ATOM 561 N N . PHE A 1 73 ? -0.685 6.341 -0.322 1.00 87.69 73 PHE A N 1
ATOM 562 C CA . PHE A 1 73 ? 0.175 5.290 -0.871 1.00 87.69 73 PHE A CA 1
ATOM 563 C C . PHE A 1 73 ? 1.422 5.038 -0.028 1.00 87.69 73 PHE A C 1
ATOM 565 O O . PHE A 1 73 ? 2.024 3.971 -0.120 1.00 87.69 73 PHE A O 1
ATOM 572 N N . LYS A 1 74 ? 1.847 6.027 0.760 1.00 87.50 74 LYS A N 1
ATOM 573 C CA . LYS A 1 74 ? 3.061 5.919 1.561 1.00 87.50 74 LYS A CA 1
ATOM 574 C C . LYS A 1 74 ? 2.870 4.887 2.671 1.00 87.50 74 LYS A C 1
ATOM 576 O O . LYS A 1 74 ? 3.707 4.000 2.815 1.00 87.50 74 LYS A O 1
ATOM 581 N N . MET A 1 75 ? 1.749 4.952 3.378 1.00 88.88 75 MET A N 1
ATOM 582 C CA . MET A 1 75 ? 1.354 3.976 4.385 1.00 88.88 75 MET A CA 1
ATOM 583 C C . MET A 1 75 ? 1.132 2.606 3.769 1.00 88.88 75 MET A C 1
ATOM 585 O O . MET A 1 75 ? 1.596 1.616 4.324 1.00 88.88 75 MET A O 1
ATOM 589 N N . LEU A 1 76 ? 0.528 2.546 2.579 1.00 90.25 76 LEU A N 1
ATOM 590 C CA . LEU A 1 76 ? 0.368 1.297 1.835 1.00 90.25 76 LEU A CA 1
ATOM 591 C C . LEU A 1 76 ? 1.702 0.564 1.636 1.00 90.25 76 LEU A C 1
ATOM 593 O O . LEU A 1 76 ? 1.837 -0.615 1.952 1.00 90.25 76 LEU A O 1
ATOM 597 N N . ILE A 1 77 ? 2.704 1.291 1.138 1.00 90.88 77 ILE A N 1
ATOM 598 C CA . ILE A 1 77 ? 4.053 0.776 0.883 1.00 90.88 77 ILE A CA 1
ATOM 599 C C . ILE A 1 77 ? 4.707 0.320 2.192 1.00 90.88 77 ILE A C 1
ATOM 601 O O . ILE A 1 77 ? 5.350 -0.726 2.218 1.00 90.88 77 ILE A O 1
ATOM 605 N N . MET A 1 78 ? 4.510 1.057 3.288 1.00 91.62 78 MET A N 1
ATOM 606 C CA . MET A 1 78 ? 5.045 0.690 4.602 1.00 91.62 78 MET A CA 1
ATOM 607 C C . MET A 1 78 ? 4.399 -0.573 5.180 1.00 91.62 78 MET A C 1
ATOM 609 O O . MET A 1 78 ? 5.111 -1.426 5.706 1.00 91.62 78 MET A O 1
ATOM 613 N N . LEU A 1 79 ? 3.078 -0.725 5.054 1.00 91.19 79 LEU A N 1
ATOM 614 C CA . LEU A 1 79 ? 2.340 -1.914 5.500 1.00 91.19 79 LEU A CA 1
ATOM 615 C C . LEU A 1 79 ? 2.739 -3.162 4.713 1.00 91.19 79 LEU A C 1
ATOM 617 O O . LEU A 1 79 ? 2.890 -4.245 5.276 1.00 91.19 79 LEU A O 1
ATOM 621 N N . LEU A 1 80 ? 2.970 -2.990 3.413 1.00 92.12 80 LEU A N 1
ATOM 622 C CA . LEU A 1 80 ? 3.493 -4.024 2.524 1.00 92.12 80 LEU A CA 1
ATOM 623 C C . LEU A 1 80 ? 5.014 -4.192 2.634 1.00 92.12 80 LEU A C 1
ATOM 625 O O . LEU A 1 80 ? 5.597 -4.972 1.880 1.00 92.12 80 LEU A O 1
ATOM 629 N N . ALA A 1 81 ? 5.655 -3.469 3.557 1.00 93.44 81 ALA A N 1
ATOM 630 C CA . ALA A 1 81 ? 7.084 -3.532 3.831 1.00 93.44 81 ALA A CA 1
ATOM 631 C C . ALA A 1 81 ? 7.972 -3.331 2.593 1.00 93.44 81 ALA A C 1
ATOM 633 O O . ALA A 1 81 ? 9.059 -3.903 2.472 1.00 93.44 81 ALA A O 1
ATOM 634 N N . GLN A 1 82 ? 7.511 -2.505 1.662 1.00 92.94 82 GLN A N 1
ATOM 635 C CA . GLN A 1 82 ? 8.241 -2.128 0.466 1.00 92.94 82 GLN A CA 1
ATOM 636 C C . GLN A 1 82 ? 9.075 -0.869 0.707 1.00 92.94 82 GLN A C 1
ATOM 638 O O . GLN A 1 82 ? 8.779 -0.033 1.561 1.00 92.94 82 GLN A O 1
ATOM 643 N N . HIS A 1 83 ? 10.142 -0.719 -0.068 1.00 91.25 83 HIS A N 1
ATOM 644 C CA . HIS A 1 83 ? 10.975 0.467 -0.032 1.00 91.25 83 HIS A CA 1
ATOM 645 C C . HIS A 1 83 ? 10.203 1.660 -0.617 1.00 91.25 83 HIS A C 1
ATOM 647 O O . HIS A 1 83 ? 9.585 1.574 -1.680 1.00 91.25 83 HIS A O 1
ATOM 653 N N . ALA A 1 84 ? 10.238 2.795 0.078 1.00 87.12 84 ALA A N 1
ATOM 654 C CA . ALA A 1 84 ? 9.605 4.022 -0.389 1.00 87.12 84 ALA A CA 1
ATOM 655 C C . ALA A 1 84 ? 10.488 4.767 -1.409 1.00 87.12 84 ALA A C 1
ATOM 657 O O . ALA A 1 84 ? 11.700 4.557 -1.504 1.00 87.12 84 ALA A O 1
ATOM 658 N N . GLY A 1 85 ? 9.879 5.686 -2.160 1.00 87.12 85 GLY A N 1
ATOM 659 C CA . GLY A 1 85 ? 10.585 6.553 -3.105 1.00 87.12 85 GLY A CA 1
ATOM 660 C C . GLY A 1 85 ? 10.777 5.932 -4.491 1.00 87.12 85 GLY A C 1
ATOM 661 O O . GLY A 1 85 ? 9.915 5.215 -4.993 1.00 87.12 85 GLY A O 1
ATOM 662 N N . TYR A 1 86 ? 11.891 6.264 -5.150 1.00 84.62 86 TYR A N 1
ATOM 663 C CA . TYR A 1 86 ? 12.154 5.869 -6.537 1.00 84.62 86 TYR A CA 1
ATOM 664 C C . TYR A 1 86 ? 12.804 4.479 -6.621 1.00 84.62 86 TYR A C 1
ATOM 666 O O . TYR A 1 86 ? 14.017 4.334 -6.796 1.00 84.62 86 TYR A O 1
ATOM 674 N N . THR A 1 87 ? 11.985 3.443 -6.454 1.00 92.00 87 THR A N 1
ATOM 675 C CA . THR A 1 87 ? 12.415 2.036 -6.441 1.00 92.00 87 THR A CA 1
ATOM 676 C C . THR A 1 87 ? 12.349 1.390 -7.818 1.00 92.00 87 THR A C 1
ATOM 678 O O . THR A 1 87 ? 11.726 1.926 -8.737 1.00 92.00 87 THR A O 1
ATOM 681 N N . LYS A 1 88 ? 13.029 0.247 -8.000 1.00 93.69 88 LYS A N 1
ATOM 682 C CA . LYS A 1 88 ? 13.044 -0.466 -9.288 1.00 93.69 88 LYS A CA 1
ATOM 683 C C . LYS A 1 88 ? 11.701 -1.150 -9.567 1.00 93.69 88 LYS A C 1
ATOM 685 O O . LYS A 1 88 ? 11.233 -1.103 -10.700 1.00 93.69 88 LYS A O 1
ATOM 690 N N . TYR A 1 89 ? 11.088 -1.738 -8.549 1.00 93.50 89 TYR A N 1
ATOM 691 C CA . TYR A 1 89 ? 9.832 -2.476 -8.596 1.00 93.50 89 TYR A CA 1
ATOM 692 C C . TYR A 1 89 ? 8.814 -1.877 -7.608 1.00 93.50 89 TYR A C 1
ATOM 694 O O . TYR A 1 89 ? 8.517 -2.491 -6.582 1.00 93.50 89 TYR A O 1
ATOM 702 N N . PRO A 1 90 ? 8.254 -0.689 -7.905 1.00 90.56 90 PRO A N 1
ATOM 703 C CA . PRO A 1 90 ? 7.355 0.023 -6.991 1.00 90.56 90 PRO A CA 1
ATOM 704 C C . PRO A 1 90 ? 5.963 -0.611 -6.861 1.00 90.56 90 PRO A C 1
ATOM 706 O O . PRO A 1 90 ? 5.221 -0.278 -5.946 1.00 90.56 90 PRO A O 1
ATOM 709 N N . CYS A 1 91 ? 5.570 -1.489 -7.786 1.00 90.38 91 CYS A N 1
ATOM 710 C CA . CYS A 1 91 ? 4.257 -2.124 -7.754 1.00 90.38 91 CYS A CA 1
ATOM 711 C C . CYS A 1 91 ? 4.272 -3.365 -6.849 1.00 90.38 91 CYS A C 1
ATOM 713 O O . CYS A 1 91 ? 5.149 -4.228 -6.964 1.00 90.38 91 CYS A O 1
ATOM 715 N N . PHE A 1 92 ? 3.281 -3.485 -5.966 1.00 90.75 92 PHE A N 1
ATOM 716 C CA . PHE A 1 92 ? 3.089 -4.676 -5.133 1.00 90.75 92 PHE A CA 1
ATOM 717 C C . PHE A 1 92 ? 2.298 -5.792 -5.825 1.00 90.75 92 PHE A C 1
ATOM 719 O O . PHE A 1 92 ? 2.391 -6.933 -5.398 1.00 90.75 92 PHE A O 1
ATOM 726 N N . LEU A 1 93 ? 1.589 -5.499 -6.919 1.00 90.94 93 LEU A N 1
ATOM 727 C CA . LEU A 1 93 ? 0.824 -6.496 -7.682 1.00 90.94 93 LEU A CA 1
ATOM 728 C C . LEU A 1 93 ? 1.658 -7.165 -8.784 1.00 90.94 93 LEU A C 1
ATOM 730 O O . LEU A 1 93 ? 1.465 -8.335 -9.108 1.00 90.94 93 LEU A O 1
ATOM 734 N N . CYS A 1 94 ? 2.602 -6.434 -9.380 1.00 92.69 94 CYS A N 1
ATOM 735 C CA . CYS A 1 94 ? 3.404 -6.923 -10.497 1.00 92.69 94 CYS A CA 1
ATOM 736 C C . CYS A 1 94 ? 4.852 -6.429 -10.440 1.00 92.69 94 CYS A C 1
ATOM 738 O O . CYS A 1 94 ? 5.200 -5.486 -9.732 1.00 92.69 94 CYS A O 1
ATOM 740 N N . LEU A 1 95 ? 5.716 -7.068 -11.222 1.00 93.31 95 LEU A N 1
ATOM 741 C CA . LEU A 1 95 ? 7.136 -6.746 -11.351 1.00 93.31 95 LEU A CA 1
ATOM 742 C C . LEU A 1 95 ? 7.375 -5.667 -12.413 1.00 93.31 95 LEU A C 1
ATOM 744 O O . LEU A 1 95 ? 8.280 -5.788 -13.242 1.00 93.31 95 LEU A O 1
ATOM 748 N N . TRP A 1 96 ? 6.556 -4.613 -12.392 1.00 94.19 96 TRP A N 1
ATOM 749 C CA . TRP A 1 96 ? 6.743 -3.450 -13.255 1.00 94.19 96 TRP A CA 1
ATOM 750 C C . TRP A 1 96 ? 8.081 -2.776 -12.940 1.00 94.19 96 TRP A C 1
ATOM 752 O O . TRP A 1 96 ? 8.319 -2.355 -11.807 1.00 94.19 96 TRP A O 1
ATOM 762 N N . ASN A 1 97 ? 8.969 -2.708 -13.934 1.00 93.19 97 ASN A N 1
ATOM 763 C CA . ASN A 1 97 ? 10.318 -2.177 -13.765 1.00 93.19 97 ASN A CA 1
ATOM 764 C C . ASN A 1 97 ? 10.359 -0.689 -14.133 1.00 93.19 97 ASN A C 1
ATOM 766 O O . ASN A 1 97 ? 10.393 -0.335 -15.314 1.00 93.19 97 ASN A O 1
ATOM 770 N N . SER A 1 98 ? 10.452 0.183 -13.130 1.00 92.50 98 SER A N 1
ATOM 771 C CA . SER A 1 98 ? 10.505 1.643 -13.305 1.00 92.50 98 SER A CA 1
ATOM 772 C C . SER A 1 98 ? 11.700 2.125 -14.130 1.00 92.50 98 SER A C 1
ATOM 774 O O . SER A 1 98 ? 11.673 3.216 -14.694 1.00 92.50 98 SER A O 1
ATOM 776 N N . ARG A 1 99 ? 12.755 1.310 -14.239 1.00 93.81 99 ARG A N 1
ATOM 777 C CA . ARG A 1 99 ? 13.993 1.658 -14.947 1.00 93.81 99 ARG A CA 1
ATOM 778 C C . ARG A 1 99 ? 13.970 1.266 -16.430 1.00 93.81 99 ARG A C 1
ATOM 780 O O . ARG A 1 99 ? 14.808 1.755 -17.181 1.00 93.81 99 ARG A O 1
ATOM 787 N N . ALA A 1 100 ? 13.025 0.426 -16.860 1.00 93.75 100 ALA A N 1
ATOM 788 C CA . ALA A 1 100 ? 12.911 -0.080 -18.235 1.00 93.75 100 ALA A CA 1
ATOM 789 C C . ALA A 1 100 ? 12.109 0.867 -19.151 1.00 93.75 100 ALA A C 1
ATOM 791 O O . ALA A 1 100 ? 11.043 0.510 -19.650 1.00 93.75 100 ALA A O 1
ATOM 792 N N . ARG A 1 101 ? 12.606 2.100 -19.330 1.00 92.06 101 ARG A N 1
ATOM 793 C CA . ARG A 1 101 ? 11.908 3.191 -20.047 1.00 92.06 101 ARG A CA 1
ATOM 794 C C . ARG A 1 101 ? 11.546 2.857 -21.497 1.00 92.06 101 ARG A C 1
ATOM 796 O O . ARG A 1 101 ? 10.545 3.344 -22.008 1.00 92.06 101 ARG A O 1
ATOM 803 N N . ASP A 1 102 ? 12.358 2.033 -22.137 1.00 94.12 102 ASP A N 1
ATOM 804 C CA . ASP A 1 102 ? 12.177 1.496 -23.485 1.00 94.12 102 ASP A CA 1
ATOM 805 C C . ASP A 1 102 ? 10.975 0.542 -23.600 1.00 94.12 102 ASP A C 1
ATOM 807 O O . ASP A 1 102 ? 10.345 0.459 -24.652 1.00 94.12 102 ASP A O 1
ATOM 811 N N . LEU A 1 103 ? 10.618 -0.136 -22.506 1.00 93.44 103 LEU A N 1
ATOM 812 C CA . LEU A 1 103 ? 9.533 -1.119 -22.469 1.00 93.44 103 LEU A CA 1
ATOM 813 C C . LEU A 1 103 ? 8.212 -0.557 -21.935 1.00 93.44 103 LEU A C 1
ATOM 815 O O . LEU A 1 103 ? 7.183 -1.214 -22.060 1.00 93.44 103 LEU A O 1
ATOM 819 N N . HIS A 1 104 ? 8.206 0.635 -21.330 1.00 89.19 104 HIS A N 1
ATOM 820 C CA . HIS A 1 104 ? 7.033 1.174 -20.622 1.00 89.19 104 HIS A CA 1
ATOM 821 C C . HIS A 1 104 ? 5.782 1.329 -21.490 1.00 89.19 104 HIS A C 1
ATOM 823 O O . HIS A 1 104 ? 4.679 1.198 -20.970 1.00 89.19 104 HIS A O 1
ATOM 829 N N . TRP A 1 105 ? 5.949 1.578 -22.789 1.00 88.31 105 TRP A N 1
ATOM 830 C CA . TRP A 1 105 ? 4.839 1.834 -23.718 1.00 88.31 105 TRP A CA 1
ATOM 831 C C . TRP A 1 105 ? 4.545 0.671 -24.666 1.00 88.31 105 TRP A C 1
ATOM 833 O O . TRP A 1 105 ? 3.528 0.677 -25.349 1.00 88.31 105 TRP A O 1
ATOM 843 N N . THR A 1 106 ? 5.436 -0.317 -24.723 1.00 94.38 106 THR A N 1
ATOM 844 C CA . THR A 1 106 ? 5.324 -1.481 -25.614 1.00 94.38 106 THR A CA 1
ATOM 845 C C . THR A 1 106 ? 4.913 -2.736 -24.857 1.00 94.38 106 THR A C 1
ATOM 847 O O . THR A 1 106 ? 4.243 -3.601 -25.415 1.00 94.38 106 THR A O 1
ATOM 850 N N . LYS A 1 107 ? 5.284 -2.836 -23.577 1.00 93.00 107 LYS A N 1
ATOM 851 C CA . LYS A 1 107 ? 4.964 -3.968 -22.714 1.00 93.00 107 LYS A CA 1
ATOM 852 C C . LYS A 1 107 ? 3.783 -3.646 -21.806 1.00 93.00 107 LYS A C 1
ATOM 854 O O . LYS A 1 107 ? 3.916 -2.904 -20.832 1.00 93.00 107 LYS A O 1
ATOM 859 N N . THR A 1 108 ? 2.652 -4.277 -22.093 1.00 87.94 108 THR A N 1
ATOM 860 C CA . THR A 1 108 ? 1.428 -4.208 -21.285 1.00 87.94 108 THR A CA 1
ATOM 861 C C . THR A 1 108 ? 1.463 -5.189 -20.114 1.00 87.94 108 THR A C 1
ATOM 863 O O . THR A 1 108 ? 1.101 -4.825 -18.997 1.00 87.94 108 THR A O 1
ATOM 866 N N . ASP A 1 109 ? 1.988 -6.396 -20.338 1.00 91.44 109 ASP A N 1
ATOM 867 C CA . ASP A 1 109 ? 1.928 -7.485 -19.362 1.00 91.44 109 ASP A CA 1
ATOM 868 C C . ASP A 1 109 ? 3.247 -7.657 -18.610 1.00 91.44 109 ASP A C 1
ATOM 870 O O . ASP A 1 109 ? 4.265 -8.116 -19.140 1.00 91.44 109 ASP A O 1
ATOM 874 N N . TRP A 1 110 ? 3.231 -7.286 -17.333 1.00 93.06 110 TRP A N 1
ATOM 875 C CA . TRP A 1 110 ? 4.340 -7.492 -16.408 1.00 93.06 110 TRP A CA 1
ATOM 876 C C . TRP A 1 110 ? 4.067 -8.707 -15.533 1.00 93.06 110 TRP A C 1
ATOM 878 O O . TRP A 1 110 ? 2.940 -8.926 -15.098 1.00 93.06 110 TRP A O 1
ATOM 888 N N . SER A 1 111 ? 5.110 -9.492 -15.253 1.00 94.06 111 SER A N 1
ATOM 889 C CA . SER A 1 111 ? 5.000 -10.694 -14.425 1.00 94.06 111 SER A CA 1
ATOM 890 C C . SER A 1 111 ? 4.360 -10.358 -13.080 1.00 94.06 111 SER A C 1
ATOM 892 O O . SER A 1 111 ? 4.771 -9.394 -12.429 1.00 94.06 111 SER A O 1
ATOM 894 N N . LEU A 1 112 ? 3.374 -11.149 -12.660 1.00 93.62 112 LEU A N 1
ATOM 895 C CA . LEU A 1 112 ? 2.737 -10.975 -11.359 1.00 93.62 112 LEU A CA 1
ATOM 896 C C . LEU A 1 112 ? 3.766 -11.117 -10.237 1.00 93.62 112 LEU A C 1
ATOM 898 O O . LEU A 1 112 ? 4.726 -11.892 -10.325 1.00 93.62 112 LEU A O 1
ATOM 902 N N . ARG A 1 113 ? 3.573 -10.344 -9.172 1.00 92.25 113 ARG A N 1
ATOM 903 C CA . ARG A 1 113 ? 4.376 -10.480 -7.967 1.00 92.25 113 ARG A CA 1
ATOM 904 C C . ARG A 1 113 ? 3.757 -11.588 -7.118 1.00 92.25 113 ARG A C 1
ATOM 906 O O . ARG A 1 113 ? 2.669 -11.413 -6.595 1.00 92.25 113 ARG A O 1
ATOM 913 N N . GLY A 1 114 ? 4.453 -12.721 -7.010 1.00 86.25 114 GLY A N 1
ATOM 914 C CA . GLY A 1 114 ? 3.959 -13.882 -6.259 1.00 86.25 114 GLY A CA 1
ATOM 915 C C . GLY A 1 114 ? 4.011 -13.703 -4.739 1.00 86.25 114 GLY A C 1
ATOM 916 O O . GLY A 1 114 ? 3.024 -13.956 -4.064 1.00 86.25 114 GLY A O 1
ATOM 917 N N . SER A 1 115 ? 5.145 -13.250 -4.199 1.00 88.69 115 SER A N 1
ATOM 918 C CA . SER A 1 115 ? 5.327 -13.013 -2.762 1.00 88.69 115 SER A CA 1
ATOM 919 C C . SER A 1 115 ? 6.095 -11.718 -2.495 1.00 88.69 115 SER A C 1
ATOM 921 O O . SER A 1 115 ? 6.856 -11.228 -3.340 1.00 88.69 115 SER A O 1
ATOM 923 N N . LEU A 1 116 ? 5.900 -11.164 -1.299 1.00 91.31 116 LEU A N 1
ATOM 924 C CA . LEU A 1 116 ? 6.677 -10.047 -0.764 1.00 91.31 116 LEU A CA 1
ATOM 925 C C . LEU A 1 116 ? 7.766 -10.587 0.173 1.00 91.31 116 LEU A C 1
ATOM 927 O O . LEU A 1 116 ? 7.686 -10.454 1.390 1.00 91.31 116 LEU A O 1
ATOM 931 N N . THR A 1 117 ? 8.768 -11.249 -0.409 1.00 92.31 117 THR A N 1
ATOM 932 C CA . THR A 1 117 ? 9.900 -11.816 0.339 1.00 92.31 117 THR A CA 1
ATOM 933 C C . THR A 1 117 ? 10.896 -10.712 0.723 1.00 92.31 117 THR A C 1
ATOM 935 O O . THR A 1 117 ? 11.378 -10.019 -0.178 1.00 92.31 117 THR A O 1
ATOM 938 N N . PRO A 1 118 ? 11.248 -10.541 2.013 1.00 94.44 118 PRO A N 1
ATOM 939 C CA . PRO A 1 118 ? 12.226 -9.540 2.441 1.00 94.44 118 PRO A CA 1
ATOM 940 C C . PRO A 1 118 ? 13.577 -9.699 1.732 1.00 94.44 118 PRO A C 1
ATOM 942 O O . PRO A 1 118 ? 14.080 -10.809 1.577 1.00 94.44 118 PRO A O 1
ATOM 945 N N . GLY A 1 119 ? 14.170 -8.584 1.305 1.00 92.62 119 GLY A N 1
ATOM 946 C CA . GLY A 1 119 ? 15.434 -8.550 0.564 1.00 92.62 119 GLY A CA 1
ATOM 947 C C . GLY A 1 119 ? 15.288 -8.712 -0.953 1.00 92.62 119 GLY A C 1
ATOM 948 O O . GLY A 1 119 ? 16.247 -8.475 -1.688 1.00 92.62 119 GLY A O 1
ATOM 949 N N . GLU A 1 120 ? 14.098 -9.048 -1.456 1.00 92.12 120 GLU A N 1
ATOM 950 C CA . GLU A 1 120 ? 13.846 -9.194 -2.887 1.00 92.12 120 GLU A CA 1
ATOM 951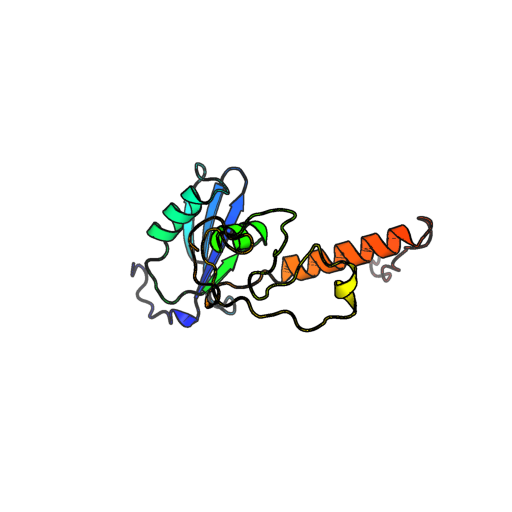 C C . GLU A 1 120 ? 12.997 -8.057 -3.450 1.00 92.12 120 GLU A C 1
ATOM 953 O O . GLU A 1 120 ? 12.018 -7.628 -2.848 1.00 92.12 120 GLU A O 1
ATOM 958 N N . LYS A 1 121 ? 13.309 -7.623 -4.681 1.00 92.12 121 LYS A N 1
ATOM 959 C CA . LYS A 1 121 ? 12.429 -6.773 -5.512 1.00 92.12 121 LYS A CA 1
ATOM 960 C C . LYS A 1 121 ? 11.825 -5.586 -4.739 1.00 92.12 121 LYS A C 1
ATOM 962 O O . LYS A 1 121 ? 10.614 -5.352 -4.808 1.00 92.12 121 LYS A O 1
ATOM 967 N N . ASP A 1 122 ? 12.698 -4.878 -4.021 1.00 93.25 122 ASP A N 1
ATOM 968 C CA . ASP A 1 122 ? 12.406 -3.691 -3.208 1.00 93.25 122 ASP A CA 1
ATOM 969 C C . ASP A 1 122 ? 11.518 -3.935 -1.971 1.00 93.25 122 ASP A C 1
ATOM 971 O O . ASP A 1 122 ? 10.940 -2.993 -1.439 1.00 93.25 122 ASP A O 1
ATOM 975 N N . VAL A 1 123 ? 11.421 -5.170 -1.479 1.00 93.62 123 VAL A N 1
ATOM 976 C CA . VAL A 1 123 ? 10.837 -5.488 -0.167 1.00 93.62 123 VAL A CA 1
ATOM 977 C C . VAL A 1 123 ? 11.940 -5.439 0.888 1.00 93.62 123 VAL A C 1
ATOM 979 O O . VAL A 1 123 ? 12.975 -6.085 0.731 1.00 93.62 123 VAL A O 1
ATOM 982 N N . ILE A 1 124 ? 11.739 -4.667 1.954 1.00 94.12 124 ILE A N 1
ATOM 983 C CA . ILE A 1 124 ? 12.752 -4.442 2.997 1.00 94.12 124 ILE A CA 1
ATOM 984 C C . ILE A 1 124 ? 12.515 -5.265 4.258 1.00 94.12 124 ILE A C 1
ATOM 986 O O . ILE A 1 124 ? 13.480 -5.734 4.849 1.00 94.12 124 ILE A O 1
ATOM 990 N N . ASN A 1 125 ? 11.255 -5.474 4.636 1.00 93.31 125 ASN A N 1
ATOM 991 C CA . ASN A 1 125 ? 10.864 -6.170 5.860 1.00 93.31 125 ASN A CA 1
ATOM 992 C C . ASN A 1 125 ? 9.749 -7.181 5.563 1.00 93.31 125 ASN A C 1
ATOM 994 O O . ASN A 1 125 ? 9.271 -7.296 4.435 1.00 93.31 125 ASN A O 1
ATOM 998 N N . THR A 1 126 ? 9.325 -7.914 6.587 1.00 92.94 126 THR A N 1
ATOM 999 C CA . THR A 1 126 ? 8.110 -8.733 6.544 1.00 92.94 126 THR A CA 1
ATOM 1000 C C . THR A 1 126 ? 6.875 -7.851 6.397 1.00 92.94 126 THR A C 1
ATOM 1002 O O . THR A 1 126 ? 6.770 -6.816 7.048 1.00 92.94 126 THR A O 1
ATOM 1005 N N . THR A 1 127 ? 5.917 -8.261 5.574 1.00 91.81 127 THR A N 1
ATOM 1006 C CA . THR A 1 127 ? 4.643 -7.547 5.425 1.00 91.81 127 THR A CA 1
ATOM 1007 C C . THR A 1 127 ? 3.871 -7.531 6.740 1.00 91.81 127 THR A C 1
ATOM 1009 O O . THR A 1 127 ? 3.661 -8.588 7.333 1.00 91.81 127 THR A O 1
ATOM 1012 N N . LEU A 1 128 ? 3.391 -6.359 7.156 1.00 90.31 128 LEU A N 1
ATOM 1013 C CA . LEU A 1 128 ? 2.511 -6.225 8.322 1.00 90.31 128 LEU A CA 1
ATOM 1014 C C . LEU A 1 128 ? 1.086 -6.698 8.013 1.00 90.31 128 LEU A C 1
ATOM 1016 O O . LEU A 1 128 ? 0.337 -7.070 8.913 1.00 90.31 128 LEU A O 1
ATOM 1020 N N . VAL A 1 129 ? 0.707 -6.662 6.733 1.00 88.19 129 VAL A N 1
ATOM 1021 C CA . VAL A 1 129 ? -0.635 -6.995 6.254 1.00 88.19 129 VAL A CA 1
ATOM 1022 C C . VAL A 1 129 ? -0.524 -7.812 4.970 1.00 88.19 129 VAL A C 1
ATOM 1024 O O . VAL A 1 129 ? 0.269 -7.449 4.095 1.00 88.19 129 VAL A O 1
ATOM 1027 N N . PRO A 1 130 ? -1.308 -8.893 4.824 1.00 87.88 130 PRO A N 1
ATOM 1028 C CA . PRO A 1 130 ? -1.362 -9.645 3.577 1.00 87.88 130 PRO A CA 1
ATOM 1029 C C . PRO A 1 130 ? -1.884 -8.759 2.426 1.00 87.88 130 PRO A C 1
ATOM 1031 O O . PRO A 1 130 ? -2.881 -8.053 2.619 1.00 87.88 130 PRO A O 1
ATOM 1034 N N . PRO A 1 131 ? -1.255 -8.781 1.233 1.00 87.31 131 PRO A N 1
ATOM 1035 C CA . PRO A 1 131 ? -1.637 -7.939 0.092 1.00 87.31 131 PRO A CA 1
ATOM 1036 C C . PRO A 1 131 ? -3.104 -8.047 -0.317 1.00 87.31 131 PRO A C 1
ATOM 1038 O O . PRO A 1 131 ? -3.684 -7.077 -0.794 1.00 87.31 131 PRO A O 1
ATOM 1041 N N . GLU A 1 132 ? -3.718 -9.209 -0.109 1.00 86.25 132 GLU A N 1
ATOM 1042 C CA . GLU A 1 132 ? -5.104 -9.501 -0.471 1.00 86.25 132 GLU A CA 1
ATOM 1043 C C . GLU A 1 132 ? -6.105 -8.712 0.379 1.00 86.25 132 GLU A C 1
ATOM 1045 O O . GLU A 1 132 ? -7.230 -8.473 -0.050 1.00 86.25 132 GLU A O 1
ATOM 1050 N N . LYS A 1 133 ? -5.698 -8.290 1.582 1.00 85.62 133 LYS A N 1
ATOM 1051 C CA . LYS A 1 133 ? -6.535 -7.489 2.483 1.00 85.62 133 LYS A CA 1
ATOM 1052 C C . LYS A 1 133 ? -6.358 -5.992 2.264 1.00 85.62 133 LYS A C 1
ATOM 1054 O O . LYS A 1 133 ? -7.058 -5.210 2.897 1.00 85.62 133 LYS A O 1
ATOM 1059 N N . VAL A 1 134 ? -5.427 -5.575 1.411 1.00 87.38 134 VAL A N 1
ATOM 1060 C CA . VAL A 1 134 ? -5.079 -4.169 1.227 1.00 87.38 134 VAL A CA 1
ATOM 1061 C C . VAL A 1 134 ? -5.940 -3.529 0.137 1.00 87.38 134 VAL A C 1
ATOM 1063 O O . VAL A 1 134 ? -6.008 -4.006 -0.993 1.00 87.38 134 VAL A O 1
ATOM 1066 N N . LEU A 1 135 ? -6.565 -2.398 0.464 1.00 86.81 135 LEU A N 1
ATOM 1067 C CA . LEU A 1 135 ? -7.362 -1.606 -0.467 1.00 86.81 135 LEU A CA 1
ATOM 1068 C C . LEU A 1 135 ? -6.558 -0.415 -0.991 1.00 86.81 135 LEU A C 1
ATOM 1070 O O . LEU A 1 135 ? -5.983 0.363 -0.231 1.00 86.81 135 LEU A O 1
ATOM 1074 N N . LEU A 1 136 ? -6.559 -0.248 -2.314 1.00 86.75 136 LEU A N 1
ATOM 1075 C CA . LEU A 1 136 ? -5.949 0.908 -2.963 1.00 86.75 136 LEU A CA 1
ATOM 1076 C C . LEU A 1 136 ? -6.727 2.190 -2.627 1.00 86.75 136 LEU A C 1
ATOM 1078 O O . LEU A 1 136 ? -7.953 2.165 -2.726 1.00 86.75 136 LEU A O 1
ATOM 1082 N N . PRO A 1 137 ? -6.058 3.319 -2.326 1.00 86.38 137 PRO A N 1
ATOM 1083 C CA . PRO A 1 137 ? -6.722 4.600 -2.087 1.00 86.38 137 PRO A CA 1
ATOM 1084 C C . PRO A 1 137 ? -7.195 5.234 -3.413 1.00 86.38 137 PRO A C 1
ATOM 1086 O O . PRO A 1 137 ? -6.392 5.853 -4.126 1.00 86.38 137 PRO A O 1
ATOM 1089 N N . PRO A 1 138 ? -8.493 5.140 -3.784 1.00 86.56 138 PRO A N 1
ATOM 1090 C CA . PRO A 1 138 ? -8.959 5.561 -5.110 1.00 86.56 138 PRO A CA 1
ATOM 1091 C C . PRO A 1 138 ? -8.812 7.073 -5.323 1.00 86.56 138 PRO A C 1
ATOM 1093 O O . PRO A 1 138 ? -8.534 7.529 -6.435 1.00 86.56 138 PRO A O 1
ATOM 1096 N N . LEU A 1 139 ? -8.947 7.857 -4.248 1.00 87.44 139 LEU A N 1
ATOM 1097 C CA . LEU A 1 139 ? -8.791 9.307 -4.284 1.00 87.44 139 LEU A CA 1
ATOM 1098 C C . LEU A 1 139 ? -7.366 9.707 -4.691 1.00 87.44 139 LEU A C 1
ATOM 1100 O O . LEU A 1 139 ? -7.201 10.510 -5.607 1.00 87.44 139 LEU A O 1
ATOM 1104 N N . HIS A 1 140 ? -6.336 9.109 -4.084 1.00 85.00 140 HIS A N 1
ATOM 1105 C CA . HIS A 1 140 ? -4.940 9.425 -4.402 1.00 85.00 140 HIS A CA 1
ATOM 1106 C C . HIS A 1 140 ? -4.545 9.003 -5.821 1.00 85.00 140 HIS A C 1
ATOM 1108 O O . HIS A 1 140 ? -3.764 9.709 -6.460 1.00 85.00 140 HIS A O 1
ATOM 1114 N N . ILE A 1 141 ? -5.117 7.914 -6.349 1.00 89.50 141 ILE A N 1
ATOM 1115 C CA . ILE A 1 141 ? -4.941 7.529 -7.761 1.00 89.50 141 ILE A CA 1
ATOM 1116 C C . ILE A 1 141 ? -5.491 8.629 -8.669 1.00 89.50 141 ILE A C 1
ATOM 1118 O O . ILE A 1 141 ? -4.781 9.133 -9.542 1.00 89.50 141 ILE A O 1
ATOM 1122 N N . LYS A 1 142 ? -6.741 9.044 -8.434 1.00 92.31 142 LYS A N 1
ATOM 1123 C CA . LYS A 1 142 ? -7.408 10.070 -9.242 1.00 92.31 142 LYS A CA 1
ATOM 1124 C C . LYS A 1 142 ? -6.658 11.403 -9.194 1.00 92.31 142 LYS A C 1
ATOM 1126 O O . LYS A 1 142 ? -6.391 11.992 -10.240 1.00 92.31 142 LYS A O 1
ATOM 1131 N N . LEU A 1 143 ? -6.260 11.843 -7.999 1.00 92.25 143 LEU A N 1
ATOM 1132 C CA . LEU A 1 143 ? -5.471 13.063 -7.809 1.00 92.25 143 LEU A CA 1
ATOM 1133 C C . LEU A 1 143 ? -4.097 12.971 -8.489 1.00 92.25 143 LEU A C 1
ATOM 1135 O O . LEU A 1 143 ? -3.655 13.936 -9.114 1.00 92.25 143 LEU A O 1
ATOM 1139 N N . GLY A 1 144 ? -3.436 11.812 -8.419 1.00 90.81 144 GLY A N 1
ATOM 1140 C CA . GLY A 1 144 ? -2.157 11.562 -9.085 1.00 90.81 144 GLY A CA 1
ATOM 1141 C C . GLY A 1 144 ? -2.245 11.702 -10.607 1.00 90.81 144 GLY A C 1
ATOM 1142 O O . GLY A 1 144 ? -1.435 12.414 -11.204 1.00 90.81 144 GLY A O 1
ATOM 1143 N N . ILE A 1 145 ? -3.263 11.094 -11.224 1.00 92.31 145 ILE A N 1
ATOM 1144 C CA . ILE A 1 145 ? -3.511 11.180 -12.673 1.00 92.31 145 ILE A CA 1
ATOM 1145 C C . ILE A 1 145 ? -3.823 12.624 -13.085 1.00 92.31 145 ILE A C 1
ATOM 1147 O O . ILE A 1 145 ? -3.218 13.143 -14.022 1.00 92.31 145 ILE A O 1
ATOM 1151 N N . MET A 1 146 ? -4.715 13.308 -12.359 1.00 94.19 146 MET A N 1
ATOM 1152 C CA . MET A 1 146 ? -5.059 14.709 -12.641 1.00 94.19 146 MET A CA 1
ATOM 1153 C C . MET A 1 146 ? -3.831 15.621 -12.569 1.00 94.19 146 MET A C 1
ATOM 1155 O O . MET A 1 146 ? -3.628 16.454 -13.449 1.00 94.19 146 MET A O 1
ATOM 1159 N N . LYS A 1 147 ? -2.970 15.434 -11.562 1.00 93.50 147 LYS A N 1
ATOM 1160 C CA . LYS A 1 147 ? -1.714 16.182 -11.435 1.00 93.50 147 LYS A CA 1
ATOM 1161 C C . LYS A 1 147 ? -0.790 15.957 -12.635 1.00 93.50 147 LYS A C 1
ATOM 1163 O O . LYS A 1 147 ? -0.196 16.912 -13.129 1.00 93.50 147 LYS A O 1
ATOM 1168 N N . GLN A 1 148 ? -0.653 14.717 -13.108 1.00 91.00 148 GLN A N 1
ATOM 1169 C CA . GLN A 1 148 ? 0.161 14.410 -14.289 1.00 91.00 148 GLN A CA 1
ATOM 1170 C C . GLN A 1 148 ? -0.402 15.057 -15.558 1.00 91.00 148 GLN A C 1
ATOM 1172 O O . GLN A 1 148 ? 0.365 15.649 -16.318 1.00 91.00 148 GLN A O 1
ATOM 1177 N N . LEU A 1 149 ? -1.723 15.006 -15.747 1.00 92.50 149 LEU A N 1
ATOM 1178 C CA . LEU A 1 149 ? -2.398 15.645 -16.875 1.00 92.50 149 LEU A CA 1
ATOM 1179 C C . LEU A 1 149 ? -2.166 17.162 -16.875 1.00 92.50 149 LEU A C 1
ATOM 1181 O O . LEU A 1 149 ? -1.710 17.710 -17.875 1.00 92.50 149 LEU A O 1
ATOM 1185 N N . LEU A 1 150 ? -2.390 17.828 -15.738 1.00 93.00 150 LEU A N 1
ATOM 1186 C CA . LEU A 1 150 ? -2.160 19.269 -15.593 1.00 93.00 150 LEU A CA 1
ATOM 1187 C C . LEU A 1 150 ? -0.702 19.644 -15.874 1.00 93.00 150 LEU A C 1
ATOM 1189 O O . LEU A 1 150 ? -0.440 20.589 -16.613 1.00 93.00 150 LEU A O 1
ATOM 1193 N N . ASN A 1 151 ? 0.251 18.873 -15.346 1.00 90.38 151 ASN A N 1
ATOM 1194 C CA . ASN A 1 151 ? 1.672 19.092 -15.610 1.00 90.38 151 ASN A CA 1
ATOM 1195 C C . ASN A 1 151 ? 2.020 18.954 -17.097 1.00 90.38 151 ASN A C 1
ATOM 1197 O O . ASN A 1 151 ? 2.911 19.650 -17.574 1.00 90.38 151 ASN A O 1
ATOM 1201 N N . HIS A 1 152 ? 1.364 18.049 -17.825 1.00 88.06 152 HIS A N 1
ATOM 1202 C CA . HIS A 1 152 ? 1.555 17.912 -19.266 1.00 88.06 152 HIS A CA 1
ATOM 1203 C C . HIS A 1 152 ? 0.961 19.108 -20.022 1.00 88.06 152 HIS A C 1
ATOM 1205 O O . HIS A 1 152 ? 1.649 19.708 -20.844 1.00 88.06 152 HIS A O 1
ATOM 1211 N N . CYS A 1 153 ? -0.272 19.507 -19.700 1.00 86.31 153 CYS A N 1
ATOM 1212 C CA . CYS A 1 153 ? -0.922 20.673 -20.303 1.00 86.31 153 CYS A CA 1
ATOM 1213 C C . CYS A 1 153 ? -0.104 21.959 -20.095 1.00 86.31 153 CYS A C 1
ATOM 1215 O O . CYS A 1 153 ? 0.151 22.680 -21.055 1.00 86.31 153 CYS A O 1
ATOM 1217 N N . LEU A 1 154 ? 0.384 22.204 -18.874 1.00 85.62 154 LEU A N 1
ATOM 1218 C CA . LEU A 1 154 ? 1.218 23.368 -18.545 1.00 85.62 154 LEU A CA 1
ATOM 1219 C C . LEU A 1 154 ? 2.572 23.374 -19.267 1.00 85.62 154 LEU A C 1
ATOM 1221 O O . LEU A 1 154 ? 3.138 24.436 -19.488 1.00 85.62 154 LEU A O 1
ATOM 1225 N N . LYS A 1 155 ? 3.110 22.204 -19.628 1.00 83.81 155 LYS A N 1
ATOM 1226 C CA . LYS A 1 155 ? 4.347 22.101 -20.418 1.00 83.81 155 LYS A CA 1
ATOM 1227 C C . LYS A 1 155 ? 4.122 22.339 -21.911 1.00 83.81 155 LYS A C 1
ATOM 1229 O O . LYS A 1 155 ? 5.074 22.678 -22.604 1.00 83.81 155 LYS A O 1
ATOM 1234 N N . MET A 1 156 ? 2.905 22.112 -22.405 1.00 66.75 156 MET A N 1
ATOM 1235 C CA . MET A 1 156 ? 2.551 22.261 -23.820 1.00 66.75 156 MET A CA 1
ATOM 1236 C C . MET A 1 156 ? 2.066 23.677 -24.166 1.00 66.75 156 MET A C 1
ATOM 1238 O O . MET A 1 156 ? 2.177 24.078 -25.320 1.00 66.75 156 MET A O 1
ATOM 1242 N N . GLY A 1 157 ? 1.534 24.430 -23.198 1.00 54.94 157 GLY A N 1
ATOM 1243 C CA . GLY A 1 157 ? 1.036 25.789 -23.409 1.00 54.94 157 GLY A CA 1
ATOM 1244 C C . GLY A 1 157 ? 1.986 26.867 -22.890 1.00 54.94 157 GLY A C 1
ATOM 1245 O O . GLY A 1 157 ? 2.457 26.792 -21.756 1.00 54.94 157 GLY A O 1
ATOM 1246 N N . ASN A 1 158 ? 2.177 27.940 -23.667 1.00 49.88 158 ASN A N 1
ATOM 1247 C CA . ASN A 1 158 ? 2.406 29.250 -23.057 1.00 49.88 158 ASN A CA 1
ATOM 1248 C C . ASN A 1 158 ? 1.253 29.488 -22.069 1.00 49.88 158 ASN A C 1
ATOM 1250 O O . ASN A 1 158 ? 0.106 29.165 -22.373 1.00 49.88 158 ASN A O 1
ATOM 1254 N N . ALA A 1 159 ? 1.552 30.006 -20.880 1.00 50.84 159 ALA A N 1
ATOM 1255 C CA . ALA A 1 159 ? 0.642 30.070 -19.731 1.00 50.84 159 ALA A CA 1
ATOM 1256 C C . ALA A 1 159 ? -0.674 30.871 -19.937 1.00 50.84 159 ALA A C 1
ATOM 1258 O O . ALA A 1 159 ? -1.398 31.100 -18.973 1.00 50.84 159 ALA A O 1
ATOM 1259 N N . SER A 1 160 ? -0.994 31.303 -21.160 1.00 51.31 160 SER A N 1
ATOM 1260 C CA . SER A 1 160 ? -2.165 32.101 -21.526 1.00 51.31 160 SER A CA 1
ATOM 1261 C C . SER A 1 160 ? -3.410 31.299 -21.921 1.00 51.31 160 SER A C 1
ATOM 1263 O O . SER A 1 160 ? -4.501 31.859 -21.866 1.00 51.31 160 SER A O 1
ATOM 1265 N N . ASP A 1 161 ? -3.293 30.015 -22.283 1.00 48.28 161 ASP A N 1
ATOM 1266 C CA . ASP A 1 161 ? -4.390 29.332 -23.004 1.00 48.28 161 ASP A CA 1
ATOM 1267 C C . ASP A 1 161 ? -5.145 28.277 -22.178 1.00 48.28 161 ASP A C 1
ATOM 1269 O O . ASP A 1 161 ? -6.072 27.639 -22.674 1.00 48.28 161 ASP A O 1
ATOM 1273 N N . ILE A 1 162 ? -4.811 28.103 -20.895 1.00 52.75 162 ILE A N 1
ATOM 1274 C CA . ILE A 1 162 ? -5.537 27.181 -20.004 1.00 52.75 162 ILE A CA 1
ATOM 1275 C C . ILE A 1 162 ? -6.514 27.977 -19.133 1.00 52.75 162 ILE A C 1
ATOM 1277 O O . ILE A 1 162 ? -6.445 27.978 -17.906 1.00 52.75 162 ILE A O 1
ATOM 1281 N N . CYS A 1 163 ? -7.454 28.660 -19.783 1.00 45.59 163 CYS A N 1
ATOM 1282 C CA . CYS A 1 163 ? -8.722 28.998 -19.151 1.00 45.59 163 CYS A CA 1
ATOM 1283 C C . CYS A 1 163 ? -9.654 27.799 -19.331 1.00 45.59 163 CYS A C 1
ATOM 1285 O O . CYS A 1 163 ? -10.167 27.556 -20.421 1.00 45.59 163 CYS A O 1
ATOM 1287 N N . VAL A 1 164 ? -9.899 27.052 -18.253 1.00 49.47 164 VAL A N 1
ATOM 1288 C CA . VAL A 1 164 ? -11.119 26.243 -18.173 1.00 49.47 164 VAL A CA 1
ATOM 1289 C C . VAL A 1 164 ? -12.270 27.249 -18.178 1.00 49.47 164 VAL A C 1
ATOM 1291 O O . VAL A 1 164 ? -12.285 28.109 -17.294 1.00 49.47 164 VAL A O 1
ATOM 1294 N N . PRO A 1 165 ? -13.218 27.207 -19.129 1.00 37.53 165 PRO A N 1
ATOM 1295 C CA . PRO A 1 165 ? -14.414 28.015 -19.005 1.00 37.53 165 PRO A CA 1
ATOM 1296 C C . PRO A 1 165 ? -15.186 27.460 -17.809 1.00 37.53 165 PRO A C 1
ATOM 1298 O O . PRO A 1 165 ? -15.877 26.446 -17.904 1.00 37.53 165 PRO A O 1
ATOM 1301 N N . SER A 1 166 ? -15.021 28.092 -16.649 1.00 40.16 166 SER A N 1
ATOM 1302 C CA . SER A 1 166 ? -15.960 27.940 -15.554 1.00 40.16 166 SER A CA 1
ATOM 1303 C C . SER A 1 166 ? -17.297 28.434 -16.085 1.00 40.16 166 SER A C 1
ATOM 1305 O O . SER A 1 166 ? -17.485 29.612 -16.389 1.00 40.16 166 SER A O 1
ATOM 1307 N N . SER A 1 167 ? -18.212 27.492 -16.285 1.00 39.47 167 SER A N 1
ATOM 1308 C CA . SER A 1 167 ? -19.606 27.764 -16.589 1.00 39.47 167 SER A CA 1
ATOM 1309 C C . SER A 1 167 ? -20.111 28.860 -15.652 1.00 39.47 167 SER A C 1
ATOM 1311 O O . SER A 1 167 ? -20.105 28.697 -14.431 1.00 39.47 167 SER A O 1
ATOM 1313 N N . GLN A 1 168 ? -20.513 29.984 -16.241 1.00 49.72 168 GLN A N 1
ATOM 1314 C CA . GLN A 1 168 ? -21.199 31.080 -15.577 1.00 49.72 168 GLN A CA 1
ATOM 1315 C C . GLN A 1 168 ? -22.444 30.559 -14.854 1.00 49.72 168 GLN A C 1
ATOM 1317 O O . GLN A 1 168 ? -23.475 30.417 -15.494 1.00 49.72 168 GLN A O 1
ATOM 1322 N N . ILE A 1 169 ? -22.389 30.325 -13.542 1.00 43.88 169 ILE A N 1
ATOM 1323 C CA . ILE A 1 169 ? -23.579 30.387 -12.682 1.00 43.88 169 ILE A CA 1
ATOM 1324 C C . ILE A 1 169 ? -23.155 30.883 -11.294 1.00 43.88 169 ILE A C 1
ATOM 1326 O O . ILE A 1 169 ? -22.951 30.107 -10.372 1.00 43.88 169 ILE A O 1
ATOM 1330 N N . CYS A 1 170 ? -23.041 32.201 -11.154 1.00 35.16 170 CYS A N 1
ATOM 1331 C CA . CYS A 1 170 ? -23.280 32.899 -9.892 1.00 35.16 170 CYS A CA 1
ATOM 1332 C C . CYS A 1 170 ? -24.035 34.182 -10.248 1.00 35.16 170 CYS A C 1
ATOM 1334 O O . CYS A 1 170 ? -23.440 35.193 -10.619 1.00 35.16 170 CYS A O 1
ATOM 1336 N N . GLN A 1 171 ? -25.366 34.106 -10.211 1.00 42.12 171 GLN A N 1
ATOM 1337 C CA . GLN A 1 171 ? -26.227 35.285 -10.234 1.00 42.12 171 GLN A CA 1
ATOM 1338 C C . GLN A 1 171 ? -25.917 36.134 -8.990 1.00 42.12 171 GLN A C 1
ATOM 1340 O O . GLN A 1 171 ? -25.829 35.606 -7.882 1.00 42.12 171 GLN A O 1
ATOM 1345 N N . LYS A 1 172 ? -25.712 37.443 -9.181 1.00 34.62 172 LYS A N 1
ATOM 1346 C CA . LYS A 1 172 ? -25.571 38.412 -8.083 1.00 34.62 172 LYS A CA 1
ATOM 1347 C C . LYS A 1 172 ? -26.894 38.515 -7.312 1.00 34.62 172 LYS A C 1
ATOM 1349 O O . LYS A 1 172 ? -27.932 38.610 -7.967 1.00 34.62 172 LYS A O 1
ATOM 1354 N N . PRO A 1 173 ? -26.878 38.577 -5.971 1.00 42.84 173 PRO A N 1
ATOM 1355 C CA . PRO A 1 173 ? -28.026 39.068 -5.231 1.00 42.84 173 PRO A CA 1
ATOM 1356 C C . PRO A 1 173 ? -28.163 40.586 -5.430 1.00 42.84 173 PRO A C 1
ATOM 1358 O O . PRO A 1 173 ? -27.165 41.299 -5.573 1.00 42.84 173 PRO A O 1
ATOM 1361 N N . SER A 1 174 ? -29.425 41.003 -5.505 1.00 51.50 174 SER A N 1
ATOM 1362 C CA . SER A 1 174 ? -29.963 42.362 -5.661 1.00 51.50 174 SER A CA 1
ATOM 1363 C C . SER A 1 174 ? -29.477 43.359 -4.621 1.00 51.50 174 SER A C 1
ATOM 1365 O O . SER A 1 174 ? -29.432 42.952 -3.437 1.00 51.50 174 SER A O 1
#

Foldseek 3Di:
DCPDPDPDPQLQKEWEWDFDQQKIWTWIAGHPNPDDIHTQDMDRRAHPALVSVLVVCVVRVPDVNHFYEYQDVSSVCSLLQFADDDFQQSDQQFRRGPVPPVCPVPDPDGHGDPDLDDPPRRRPDHHNDDPVSYDDNVVVVVVVVVVVVVVVVPVVDDPPPPDPPPPDDDDDDD

Sequence (174 aa):
MNCFDIEHDQTELRLFIDSSKTSLKAVMLHNGNSFASLPLGHSVHSAENYNDLSMILEKVNSQEHCCMGCEDFKMLIMLLAQHAGYTKYPCFLCLWNSRARDLHWTKTDWSLRGSLTPGEKDVINTTLVPPEKVLLPPLHIKLGIMKQLLNHCLKMGNASDICVPSSQICQKPS

Organism: Araneus ventricosus (NCBI:txid182803)

Radius of gyration: 20.8 Å; chains: 1; bounding box: 45×56×49 Å